Protein AF-A0A553ZS11-F1 (afdb_monomer)

Foldseek 3Di:
DVLCVQAPCVPVVSVVVLVVLVVQLVVCVVVVPVVSNVVSVVVSVVSSVVVVVVCVVVVHDRPPPPPDPPPPDDPDDD

InterPro domains:
  IPR008920 Transcription regulator FadR/GntR, C-terminal [G3DSA:1.20.120.530] (1-55)
  IPR008920 Transcription regulator FadR/GntR, C-terminal [SSF48008] (9-54)

Radius of gyration: 15.93 Å; Cα contacts (8 Å, |Δi|>4): 45; chains: 1; bounding box: 31×46×32 Å

Secondary structure (DSSP, 8-state):
-HHHHHHHTTSHHHHHHHHHHHHHHHHHHHTT-HHHHHHHHHHHHHHHHHHHHHHHHTTPPP------S-SS------

Solvent-accessible surface area (backbone atoms only — not comparable to full-atom values): 4706 Å² total; per-residue (Å²): 112,68,55,49,56,69,59,30,54,89,36,69,70,55,29,58,52,48,54,54,43,49,52,50,27,52,50,23,53,76,68,68,35,64,72,57,21,52,51,42,47,53,53,43,54,53,50,53,54,48,56,53,49,52,38,50,74,72,69,46,83,73,59,71,68,86,67,78,92,77,86,86,81,79,88,74,82,136

Nearest PDB structures (foldseek):
  7zss-assembly1_P  TM=5.920E-01  e=9.283E-01  Drosophila melanogaster

Mean predicted aligned error: 9.32 Å

pLDDT: mean 81.23, std 19.74, range [38.94, 98.56]

Organism: NCBI:txid2597270

Structure (mmCIF, N/CA/C/O backbone):
data_AF-A0A553ZS11-F1
#
_entry.id   AF-A0A553ZS11-F1
#
loop_
_atom_site.group_PDB
_atom_site.id
_atom_site.type_symbol
_atom_site.label_atom_id
_atom_site.label_alt_id
_atom_site.label_comp_id
_atom_site.label_asym_id
_atom_site.label_entity_id
_atom_site.label_seq_id
_atom_sit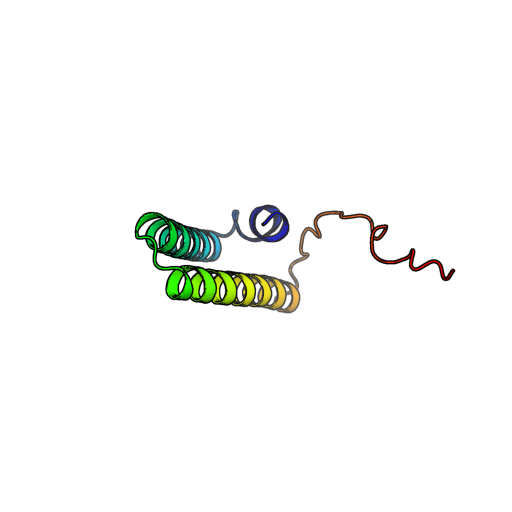e.pdbx_PDB_ins_code
_atom_site.Cartn_x
_atom_site.Cartn_y
_atom_site.Cartn_z
_atom_site.occupancy
_atom_site.B_iso_or_equiv
_atom_site.auth_seq_id
_atom_site.auth_comp_id
_atom_site.auth_asym_id
_atom_site.auth_atom_id
_atom_site.pdbx_PDB_model_num
ATOM 1 N N . VAL A 1 1 ? -0.506 7.081 -2.029 1.00 60.53 1 VAL A N 1
ATOM 2 C CA . VAL A 1 1 ? -1.545 6.364 -2.809 1.00 60.53 1 VAL A CA 1
ATOM 3 C C . VAL A 1 1 ? -1.354 6.573 -4.312 1.00 60.53 1 VAL A C 1
ATOM 5 O O . VAL A 1 1 ? -1.123 5.584 -4.991 1.00 60.53 1 VAL A O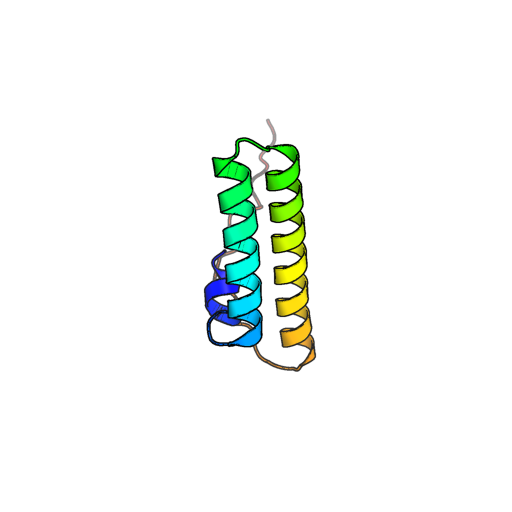 1
ATOM 8 N N . PHE A 1 2 ? -1.323 7.813 -4.828 1.00 62.91 2 PHE A N 1
ATOM 9 C CA . PHE A 1 2 ? -1.153 8.097 -6.271 1.00 62.91 2 PHE A CA 1
ATOM 10 C C . PHE A 1 2 ? 0.079 7.450 -6.933 1.00 62.91 2 PHE A C 1
ATOM 12 O O . PHE A 1 2 ? -0.055 6.801 -7.966 1.00 62.91 2 PHE A O 1
ATOM 19 N N . ALA A 1 3 ? 1.260 7.526 -6.308 1.00 65.56 3 ALA A N 1
ATOM 20 C CA . ALA A 1 3 ? 2.475 6.912 -6.859 1.00 65.56 3 ALA A CA 1
ATOM 21 C C . ALA A 1 3 ? 2.359 5.385 -7.042 1.00 65.56 3 ALA A C 1
ATOM 23 O O . ALA A 1 3 ? 2.887 4.838 -8.007 1.00 65.56 3 ALA A O 1
ATOM 24 N N . SER A 1 4 ? 1.644 4.699 -6.143 1.00 66.88 4 SER A N 1
ATOM 25 C CA . SER A 1 4 ? 1.420 3.251 -6.209 1.00 66.88 4 SER A CA 1
ATOM 26 C C . SER A 1 4 ? 0.510 2.872 -7.373 1.00 66.88 4 SER A C 1
ATOM 28 O O . SER A 1 4 ? 0.762 1.878 -8.042 1.00 66.88 4 SER A O 1
ATOM 30 N N . VAL A 1 5 ? -0.526 3.670 -7.633 1.00 72.38 5 VAL A N 1
ATOM 31 C CA . VAL A 1 5 ? -1.444 3.437 -8.754 1.00 72.38 5 VAL A CA 1
ATOM 32 C C . VAL A 1 5 ? -0.698 3.603 -10.075 1.00 72.38 5 VAL A C 1
ATOM 34 O O . VAL A 1 5 ? -0.678 2.683 -10.883 1.00 72.38 5 VAL A O 1
ATOM 37 N N . ASN A 1 6 ? 0.021 4.713 -10.240 1.00 76.62 6 ASN A N 1
ATOM 38 C CA . ASN A 1 6 ? 0.687 5.037 -11.503 1.00 76.62 6 ASN A CA 1
ATOM 39 C C . ASN A 1 6 ? 1.848 4.093 -11.855 1.00 76.62 6 ASN A C 1
ATOM 41 O O . ASN A 1 6 ? 2.150 3.911 -13.027 1.00 76.62 6 ASN A O 1
ATOM 45 N N . ASN A 1 7 ? 2.502 3.482 -10.862 1.00 79.56 7 ASN A N 1
ATOM 46 C CA . ASN A 1 7 ? 3.726 2.704 -11.100 1.00 79.56 7 ASN A CA 1
ATOM 47 C C . ASN A 1 7 ? 3.598 1.209 -10.803 1.00 79.56 7 ASN A C 1
ATOM 49 O O . ASN A 1 7 ? 4.345 0.406 -11.361 1.00 79.56 7 ASN A O 1
ATOM 53 N N . LEU A 1 8 ? 2.690 0.820 -9.904 1.00 84.38 8 LEU A N 1
ATOM 54 C CA . LEU A 1 8 ? 2.646 -0.541 -9.364 1.00 84.38 8 LEU A CA 1
ATOM 55 C C . LEU A 1 8 ? 1.380 -1.307 -9.760 1.00 84.38 8 LEU A C 1
ATOM 57 O O . LEU A 1 8 ? 1.402 -2.533 -9.718 1.00 84.38 8 LEU A O 1
ATOM 61 N N . TYR A 1 9 ? 0.288 -0.644 -10.162 1.00 84.06 9 TYR A N 1
ATOM 62 C CA . TYR A 1 9 ? -0.966 -1.346 -10.485 1.00 84.06 9 TYR A CA 1
ATOM 63 C C . TYR A 1 9 ? -0.903 -2.126 -11.800 1.00 84.06 9 TYR A C 1
ATOM 65 O O . TYR A 1 9 ? -1.543 -3.169 -11.914 1.00 84.06 9 TYR A O 1
ATOM 73 N N . HIS A 1 10 ? -0.090 -1.677 -12.758 1.00 86.44 10 HIS A N 1
ATOM 74 C CA . HIS A 1 10 ? 0.152 -2.398 -14.012 1.00 86.44 10 HIS A CA 1
ATOM 75 C C . HIS A 1 10 ? 1.104 -3.594 -13.844 1.00 86.44 10 HIS A C 1
ATOM 77 O O . HIS A 1 10 ? 1.303 -4.355 -14.786 1.00 86.44 10 HIS A O 1
ATOM 83 N N . ARG A 1 11 ? 1.687 -3.778 -12.650 1.00 88.50 11 ARG A N 1
ATOM 84 C CA . ARG A 1 11 ? 2.596 -4.882 -12.329 1.00 88.50 11 ARG A CA 1
ATOM 85 C C . ARG A 1 11 ? 1.863 -5.908 -11.441 1.00 88.50 11 ARG A C 1
ATOM 87 O O . ARG A 1 11 ? 1.623 -5.626 -10.262 1.00 88.50 11 ARG A O 1
ATOM 94 N N . PRO A 1 12 ? 1.476 -7.095 -11.960 1.00 90.06 12 PRO A N 1
ATOM 95 C CA . PRO A 1 12 ? 0.533 -7.992 -11.279 1.00 90.06 12 PRO A CA 1
ATOM 96 C C . PRO A 1 12 ? 0.952 -8.436 -9.870 1.00 90.06 12 PRO A C 1
ATOM 98 O O . PRO A 1 12 ? 0.120 -8.499 -8.960 1.00 90.06 12 PRO A O 1
ATOM 101 N N . GLN A 1 13 ? 2.242 -8.717 -9.659 1.00 91.69 13 GLN A N 1
ATOM 102 C CA . GLN A 1 13 ? 2.760 -9.151 -8.359 1.00 91.69 13 GLN A CA 1
ATOM 103 C C . GLN A 1 13 ? 2.651 -8.038 -7.305 1.00 91.69 13 GLN A C 1
ATOM 105 O O . GLN A 1 13 ? 2.164 -8.277 -6.194 1.00 91.69 13 GLN A O 1
ATOM 110 N N . GLN A 1 14 ? 3.064 -6.822 -7.662 1.00 92.75 14 GLN A N 1
ATOM 111 C CA . GLN A 1 14 ? 3.032 -5.645 -6.800 1.00 92.75 14 GLN A CA 1
ATOM 112 C C . GLN A 1 14 ? 1.584 -5.238 -6.512 1.00 92.75 14 GLN A C 1
ATOM 114 O O . GLN A 1 14 ? 1.246 -4.992 -5.352 1.00 92.75 14 GLN A O 1
ATOM 119 N N . LYS A 1 15 ? 0.695 -5.271 -7.515 1.00 93.44 15 LYS A N 1
ATOM 120 C CA . LYS A 1 15 ? -0.740 -5.035 -7.310 1.00 93.44 15 LYS A CA 1
ATOM 121 C C . LYS A 1 15 ? -1.337 -6.026 -6.305 1.00 93.44 15 LYS A C 1
ATOM 123 O O . LYS A 1 15 ? -1.928 -5.607 -5.314 1.00 93.44 15 LYS A O 1
ATOM 128 N N . LYS A 1 16 ? -1.104 -7.334 -6.480 1.00 95.19 16 LYS A N 1
ATOM 129 C CA . LYS A 1 16 ? -1.597 -8.371 -5.551 1.00 95.19 16 LYS A CA 1
ATOM 130 C C . LYS A 1 16 ? -1.063 -8.188 -4.126 1.00 95.19 16 LYS A C 1
ATOM 132 O O . LYS A 1 16 ? -1.711 -8.580 -3.154 1.00 95.19 16 LYS A O 1
ATOM 137 N N . GLN A 1 17 ? 0.152 -7.667 -3.964 1.00 95.50 17 GLN A N 1
ATOM 138 C CA . GLN A 1 17 ? 0.702 -7.334 -2.649 1.00 95.50 17 GLN A CA 1
ATOM 139 C C . GLN A 1 17 ? -0.016 -6.129 -2.029 1.00 95.50 17 GLN A C 1
ATOM 141 O O . GLN A 1 17 ? -0.404 -6.202 -0.862 1.00 95.50 17 GLN A O 1
ATOM 146 N N . ILE A 1 18 ? -0.228 -5.065 -2.806 1.00 94.44 18 ILE A N 1
ATOM 147 C CA . ILE A 1 18 ? -0.925 -3.852 -2.363 1.00 94.44 18 ILE A CA 1
ATOM 148 C C . ILE A 1 18 ? -2.370 -4.165 -1.970 1.00 94.44 18 ILE A C 1
ATOM 150 O O . ILE A 1 18 ? -2.774 -3.802 -0.868 1.00 94.44 18 ILE A O 1
ATOM 154 N N . ASP A 1 19 ? -3.107 -4.913 -2.795 1.00 95.38 19 ASP A N 1
ATOM 155 C CA . ASP A 1 19 ? -4.497 -5.296 -2.514 1.00 95.38 19 ASP A CA 1
ATOM 156 C C . ASP A 1 19 ? -4.604 -6.047 -1.170 1.00 95.38 19 ASP A C 1
ATOM 158 O O . ASP A 1 19 ? -5.456 -5.748 -0.333 1.00 95.38 19 ASP A O 1
ATOM 162 N N . ARG A 1 20 ? -3.673 -6.979 -0.900 1.00 97.06 20 AR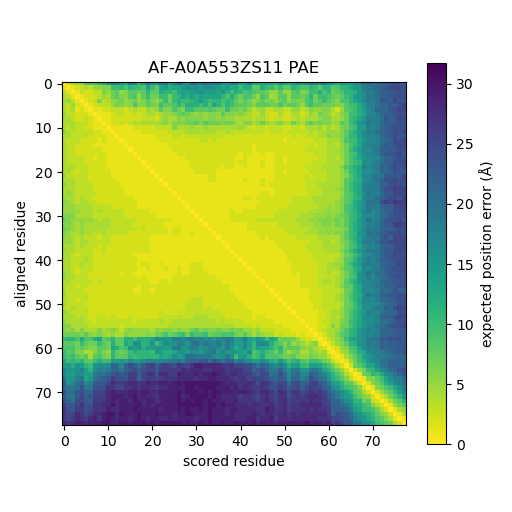G A N 1
ATOM 163 C CA . ARG A 1 20 ? -3.607 -7.704 0.384 1.00 97.06 20 ARG A CA 1
ATOM 164 C C . ARG A 1 20 ? -3.311 -6.781 1.565 1.00 97.06 20 ARG A C 1
ATOM 166 O O . ARG A 1 20 ? -3.848 -6.988 2.652 1.00 97.06 20 ARG A O 1
ATOM 173 N N . GLN A 1 21 ? -2.442 -5.791 1.387 1.00 96.56 21 GLN A N 1
ATOM 174 C CA . GLN A 1 21 ? -2.128 -4.821 2.437 1.00 96.56 21 GLN A CA 1
ATOM 175 C C . GLN A 1 21 ? -3.314 -3.897 2.721 1.00 96.56 21 GLN A C 1
ATOM 177 O O . GLN A 1 21 ? -3.625 -3.660 3.886 1.00 96.56 21 GLN A O 1
ATOM 182 N N . HIS A 1 22 ? -4.017 -3.439 1.683 1.00 96.62 22 HIS A N 1
ATOM 183 C CA . HIS A 1 22 ? -5.240 -2.645 1.824 1.00 96.62 22 HIS A CA 1
ATOM 184 C C . HIS A 1 22 ? -6.335 -3.422 2.550 1.00 96.62 22 HIS A C 1
ATOM 186 O O . HIS A 1 22 ? -6.884 -2.905 3.520 1.00 96.62 22 HIS A O 1
ATOM 192 N N . ALA A 1 23 ? -6.574 -4.684 2.179 1.00 97.75 23 ALA A N 1
ATOM 193 C CA . ALA A 1 23 ? -7.535 -5.543 2.871 1.00 97.75 23 ALA A CA 1
ATOM 194 C C . 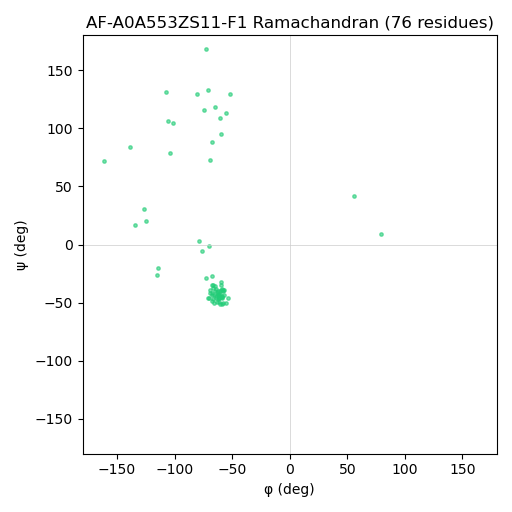ALA A 1 23 ? -7.203 -5.711 4.366 1.00 97.75 23 ALA A C 1
ATOM 196 O O . ALA A 1 23 ? -8.092 -5.665 5.212 1.00 97.75 23 ALA A O 1
ATOM 197 N N . ARG A 1 24 ? -5.916 -5.849 4.721 1.00 97.75 24 ARG A N 1
ATOM 198 C CA . ARG A 1 24 ? -5.479 -5.931 6.128 1.00 97.75 24 ARG A CA 1
ATOM 199 C C . ARG A 1 24 ? -5.772 -4.652 6.909 1.00 97.75 24 ARG A C 1
ATOM 201 O O . ARG A 1 24 ? -6.259 -4.742 8.031 1.00 97.75 24 ARG A O 1
ATOM 208 N N . ILE A 1 25 ? -5.486 -3.484 6.331 1.00 98.00 25 ILE A N 1
ATOM 209 C CA . ILE A 1 25 ? -5.776 -2.191 6.969 1.00 98.00 25 ILE A CA 1
ATOM 210 C C . ILE A 1 25 ? -7.289 -2.035 7.145 1.00 98.00 25 ILE A C 1
ATOM 212 O O . ILE A 1 25 ? -7.745 -1.753 8.249 1.00 98.00 25 ILE A O 1
ATOM 216 N N . TYR A 1 26 ? -8.056 -2.283 6.081 1.00 98.00 26 TYR A N 1
ATOM 217 C CA . TYR A 1 26 ? -9.515 -2.204 6.087 1.00 98.00 26 TYR A CA 1
ATOM 218 C C . TYR A 1 26 ? -10.133 -3.086 7.179 1.00 98.00 26 TYR A C 1
ATOM 220 O O . TYR A 1 26 ? -10.896 -2.599 8.011 1.00 98.00 26 TYR A O 1
ATOM 228 N N . ASN A 1 27 ? -9.729 -4.357 7.246 1.00 98.38 27 ASN A N 1
ATOM 229 C CA . ASN A 1 27 ? -10.229 -5.292 8.252 1.00 98.38 27 ASN A CA 1
ATOM 230 C C . ASN A 1 27 ? -9.868 -4.856 9.678 1.00 98.38 27 ASN A C 1
ATOM 232 O O . ASN A 1 27 ? -10.710 -4.940 10.569 1.00 98.38 27 ASN A O 1
ATOM 236 N N . ALA A 1 28 ? -8.649 -4.354 9.903 1.00 98.50 28 ALA A N 1
ATOM 237 C CA . ALA A 1 28 ? -8.235 -3.864 11.217 1.00 98.50 28 ALA A CA 1
ATOM 238 C C . ALA A 1 28 ? -9.037 -2.628 11.663 1.00 98.50 28 ALA A C 1
ATOM 240 O O . ALA A 1 28 ? -9.362 -2.498 12.844 1.00 98.50 28 ALA A O 1
ATOM 241 N N . VAL A 1 29 ? -9.389 -1.742 10.724 1.00 98.31 29 VAL A N 1
ATOM 242 C CA . VAL A 1 29 ? -10.250 -0.580 10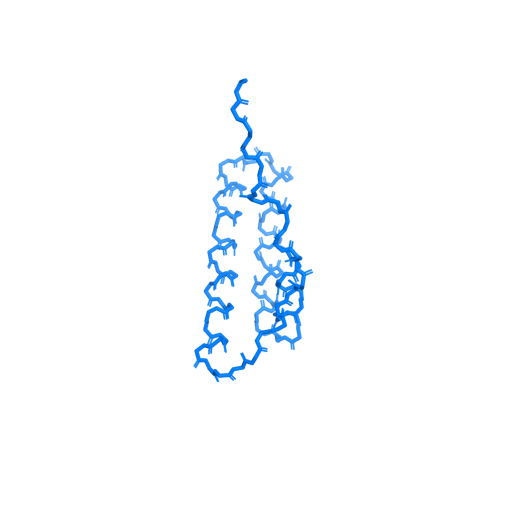.989 1.00 98.31 29 VAL A CA 1
ATOM 243 C C . VAL A 1 29 ? -11.675 -1.022 11.319 1.00 98.31 29 VAL A C 1
ATOM 245 O O . VAL A 1 29 ? -12.208 -0.598 12.343 1.00 98.31 29 VAL A O 1
ATOM 248 N N . LEU A 1 30 ? -12.271 -1.912 10.516 1.00 98.56 30 LEU A N 1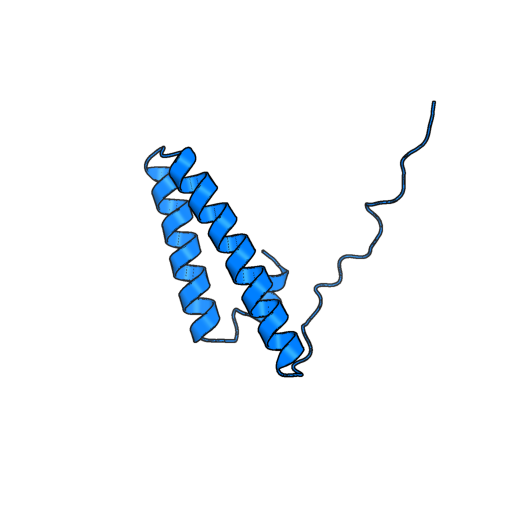
ATOM 249 C CA . LEU A 1 30 ? -13.619 -2.436 10.778 1.00 98.56 30 LEU A CA 1
ATOM 250 C C . LEU A 1 30 ? -13.729 -3.119 12.145 1.00 98.56 30 LEU A C 1
ATOM 252 O O . LEU A 1 30 ? -14.722 -2.946 12.846 1.00 98.56 30 LEU A O 1
ATOM 256 N N . GLN A 1 31 ? -12.694 -3.857 12.542 1.00 98.56 31 GLN A N 1
ATOM 257 C CA . GLN A 1 31 ? -12.635 -4.554 13.830 1.00 98.56 31 GLN A CA 1
ATOM 258 C C . GLN A 1 31 ? -12.277 -3.637 15.008 1.00 98.56 31 GLN A C 1
ATOM 260 O O . GLN A 1 31 ? -12.149 -4.114 16.131 1.00 98.56 31 GLN A O 1
ATOM 265 N N . ARG A 1 32 ? -12.114 -2.326 14.774 1.00 98.25 32 ARG A N 1
ATOM 266 C CA . ARG A 1 32 ? -11.748 -1.333 15.797 1.00 98.25 32 ARG A CA 1
ATOM 267 C C . ARG A 1 32 ? -10.444 -1.687 16.524 1.00 98.25 32 ARG A C 1
ATOM 269 O O . ARG A 1 32 ? -10.333 -1.517 17.734 1.00 98.25 32 ARG A O 1
ATOM 276 N N . LEU A 1 33 ? -9.441 -2.151 15.773 1.00 98.56 33 LEU A N 1
ATOM 277 C CA . LEU A 1 33 ? -8.109 -2.504 16.275 1.00 98.56 33 LEU A CA 1
ATOM 278 C C . LEU A 1 33 ? -7.084 -1.412 15.901 1.00 98.56 33 LEU A C 1
ATOM 280 O O . LEU A 1 33 ? -6.310 -1.593 14.954 1.00 98.56 33 LEU A O 1
ATOM 284 N N . PRO A 1 34 ? -7.033 -0.268 16.616 1.00 97.25 34 PRO A N 1
ATOM 285 C CA . PRO A 1 34 ? -6.265 0.907 16.192 1.00 97.25 34 PRO A CA 1
ATOM 286 C C . PRO A 1 34 ? -4.761 0.637 16.059 1.00 97.25 34 PRO A C 1
ATOM 288 O O . PRO A 1 34 ? -4.146 1.030 15.068 1.00 97.25 34 PRO A O 1
ATOM 291 N N . HIS A 1 35 ? -4.162 -0.097 17.000 1.00 98.19 35 HIS A N 1
ATOM 292 C CA . HIS A 1 35 ? -2.731 -0.423 16.952 1.00 98.19 35 HIS A CA 1
ATOM 293 C C . HIS A 1 35 ? -2.372 -1.346 15.779 1.00 98.19 35 HIS A C 1
ATOM 295 O O . HIS A 1 35 ? -1.302 -1.209 15.179 1.00 98.19 35 HIS A O 1
ATOM 301 N N . VAL A 1 36 ? -3.270 -2.270 15.422 1.00 98.19 36 VAL A N 1
ATOM 302 C CA . VAL A 1 36 ? -3.082 -3.177 14.280 1.00 98.19 36 VAL A CA 1
ATOM 303 C C . VAL A 1 36 ? -3.214 -2.403 12.974 1.00 98.19 36 VAL A C 1
ATOM 305 O O . VAL A 1 36 ? -2.351 -2.529 12.106 1.00 98.19 36 VAL A O 1
ATOM 308 N N . ALA A 1 37 ? -4.236 -1.552 12.858 1.00 98.38 37 ALA A N 1
ATOM 309 C CA . ALA A 1 37 ? -4.437 -0.697 11.694 1.00 98.38 37 ALA A CA 1
ATOM 310 C C . ALA A 1 37 ? -3.230 0.228 11.464 1.00 98.38 37 ALA A C 1
ATOM 312 O O . ALA A 1 37 ? -2.703 0.294 10.353 1.00 98.38 37 ALA A O 1
ATOM 313 N N . GLN A 1 38 ? -2.728 0.871 12.525 1.00 98.12 38 GLN A N 1
ATOM 314 C CA . GLN A 1 38 ? -1.553 1.740 12.454 1.00 98.12 38 GLN A CA 1
ATOM 315 C C . GLN A 1 38 ? -0.303 0.976 11.998 1.00 98.12 38 GLN A C 1
ATOM 317 O O . GLN A 1 38 ? 0.433 1.445 11.127 1.00 98.12 38 GLN A O 1
ATOM 322 N N . ARG A 1 39 ? -0.056 -0.212 12.563 1.00 98.25 39 ARG A N 1
ATOM 323 C CA . ARG A 1 39 ? 1.076 -1.056 12.162 1.00 98.25 39 ARG A CA 1
ATOM 324 C C . ARG A 1 39 ? 0.967 -1.471 10.695 1.00 98.25 39 ARG A C 1
ATOM 326 O O . ARG A 1 39 ? 1.907 -1.243 9.939 1.00 98.25 39 ARG A O 1
ATOM 333 N N . ALA A 1 40 ? -0.192 -1.983 10.280 1.00 97.50 40 ALA A N 1
ATOM 334 C CA . ALA A 1 40 ? -0.441 -2.402 8.903 1.00 97.50 40 ALA A CA 1
ATOM 335 C C . ALA A 1 40 ? -0.265 -1.245 7.902 1.00 97.50 40 ALA A C 1
ATOM 337 O O . ALA A 1 40 ? 0.315 -1.438 6.833 1.00 97.50 40 ALA A O 1
ATOM 338 N N . ALA A 1 41 ? -0.696 -0.032 8.263 1.00 96.69 41 ALA A N 1
ATOM 339 C CA . ALA A 1 41 ? -0.505 1.160 7.444 1.00 96.69 41 ALA A CA 1
ATOM 340 C C . ALA A 1 41 ? 0.979 1.545 7.302 1.00 96.69 41 ALA A C 1
ATOM 342 O O . ALA A 1 41 ? 1.440 1.825 6.193 1.00 96.69 41 ALA A O 1
ATOM 343 N N . ARG A 1 42 ? 1.758 1.509 8.393 1.00 97.50 42 ARG A N 1
ATOM 344 C CA . ARG A 1 42 ? 3.210 1.775 8.341 1.00 97.50 42 ARG A CA 1
ATOM 345 C C . ARG A 1 42 ? 3.940 0.756 7.469 1.00 97.50 42 ARG A C 1
ATOM 347 O O . ARG A 1 42 ? 4.782 1.141 6.656 1.00 97.50 42 ARG A O 1
ATOM 354 N N . ASP A 1 43 ? 3.597 -0.520 7.608 1.00 96.94 43 ASP A N 1
ATOM 355 C CA . ASP A 1 43 ? 4.200 -1.596 6.822 1.00 96.94 43 ASP A CA 1
ATOM 356 C C . ASP A 1 43 ? 3.839 -1.481 5.334 1.00 96.94 43 ASP A C 1
ATOM 358 O O . ASP A 1 43 ? 4.698 -1.679 4.469 1.00 96.94 43 ASP A O 1
ATOM 362 N N . HIS A 1 44 ? 2.603 -1.077 5.020 1.00 95.38 44 HIS A N 1
ATOM 363 C CA . HIS A 1 44 ? 2.177 -0.784 3.652 1.00 95.38 44 HIS A CA 1
ATOM 364 C C . HIS A 1 44 ? 3.036 0.318 3.014 1.00 95.38 44 HIS A C 1
ATOM 366 O O . HIS A 1 44 ? 3.611 0.104 1.947 1.00 95.38 44 HIS A O 1
ATOM 372 N N . VAL A 1 45 ? 3.199 1.465 3.686 1.00 93.88 45 VAL A N 1
ATOM 373 C CA . VAL A 1 45 ? 4.001 2.589 3.166 1.00 93.88 45 VAL A CA 1
ATOM 374 C C . VAL A 1 45 ? 5.462 2.187 2.952 1.00 93.88 45 VAL A C 1
ATOM 376 O O . VAL A 1 45 ? 6.035 2.490 1.904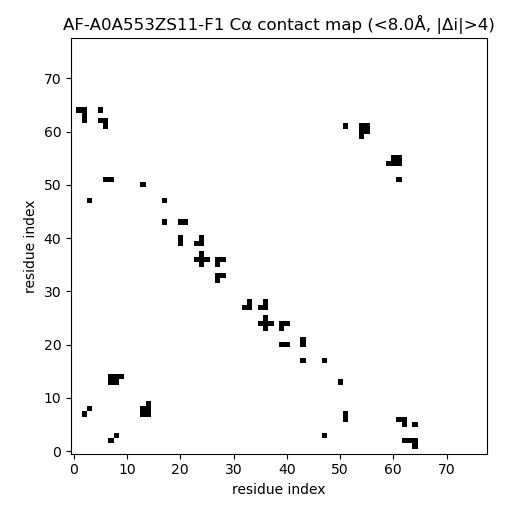 1.00 93.88 45 VAL A O 1
ATOM 379 N N . ARG A 1 46 ? 6.061 1.462 3.907 1.00 95.19 46 ARG A N 1
ATOM 380 C CA . ARG A 1 46 ? 7.434 0.942 3.777 1.00 95.19 46 ARG A CA 1
ATOM 381 C C . ARG A 1 46 ? 7.583 0.029 2.564 1.00 95.19 46 ARG A C 1
ATOM 383 O O . ARG A 1 46 ? 8.534 0.181 1.803 1.00 95.19 46 ARG A O 1
ATOM 390 N N . THR A 1 47 ? 6.628 -0.877 2.367 1.00 94.31 47 THR A N 1
ATOM 391 C CA . THR A 1 47 ? 6.633 -1.805 1.231 1.00 94.31 47 THR A CA 1
ATOM 392 C C . THR A 1 47 ? 6.518 -1.070 -0.099 1.00 94.31 47 THR A C 1
ATOM 394 O O . THR A 1 47 ? 7.289 -1.335 -1.012 1.00 94.31 47 THR A O 1
ATOM 397 N N . VAL A 1 48 ? 5.592 -0.112 -0.207 1.00 92.00 48 VAL A N 1
ATOM 398 C CA . VAL A 1 48 ? 5.426 0.695 -1.424 1.00 92.00 48 VAL A CA 1
ATOM 399 C C . VAL A 1 48 ? 6.708 1.457 -1.748 1.00 92.00 48 VAL A C 1
ATOM 401 O O . VAL A 1 48 ? 7.138 1.438 -2.897 1.00 92.00 48 VAL A O 1
ATOM 404 N N . LYS A 1 49 ? 7.339 2.093 -0.750 1.00 91.44 49 LYS A N 1
ATOM 405 C CA . LYS A 1 49 ? 8.606 2.811 -0.945 1.00 91.44 49 LYS A CA 1
ATOM 406 C C . LYS A 1 49 ? 9.697 1.880 -1.471 1.00 91.44 49 LYS A C 1
ATOM 408 O O . LYS A 1 49 ? 10.395 2.251 -2.406 1.00 91.44 49 LYS A O 1
ATOM 413 N N . LYS A 1 50 ? 9.813 0.680 -0.892 1.00 92.94 50 LYS A N 1
ATOM 414 C CA . LYS A 1 50 ? 10.770 -0.330 -1.346 1.00 92.94 50 LYS A CA 1
ATOM 415 C C . LYS A 1 50 ? 10.505 -0.743 -2.796 1.00 92.94 50 LYS A C 1
ATOM 417 O O . LYS A 1 50 ? 11.405 -0.635 -3.608 1.00 92.94 50 LYS A O 1
ATOM 422 N N . ASN A 1 51 ? 9.271 -1.111 -3.136 1.00 91.38 51 ASN A N 1
ATOM 423 C CA . ASN A 1 51 ? 8.931 -1.533 -4.498 1.00 91.38 51 ASN A CA 1
ATOM 424 C C . ASN A 1 51 ? 9.238 -0.448 -5.542 1.00 91.38 51 ASN A C 1
ATOM 426 O O . ASN A 1 51 ? 9.666 -0.765 -6.642 1.00 91.38 51 ASN A O 1
ATOM 430 N N . LEU A 1 52 ? 9.000 0.827 -5.215 1.00 89.62 52 LEU A N 1
ATOM 431 C CA . LEU A 1 52 ? 9.341 1.936 -6.108 1.00 89.62 52 LEU A CA 1
ATOM 432 C C . LEU A 1 52 ? 10.858 2.083 -6.269 1.00 89.62 52 LEU A C 1
ATOM 434 O O . LEU A 1 52 ? 11.326 2.252 -7.387 1.00 89.62 52 LEU A O 1
ATOM 438 N N . HIS A 1 53 ? 11.609 1.974 -5.173 1.00 88.94 53 HIS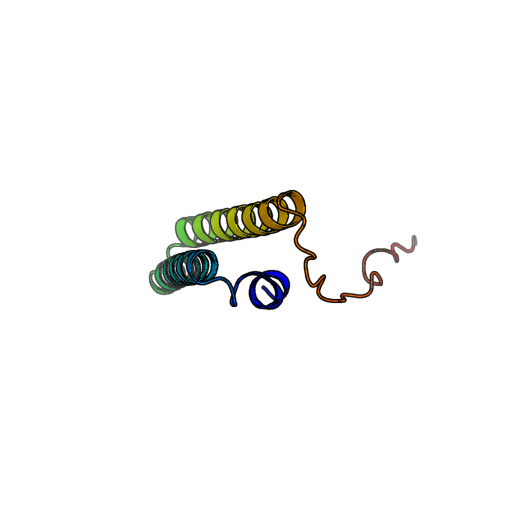 A N 1
ATOM 439 C CA . HIS A 1 53 ? 13.067 2.022 -5.209 1.00 88.94 53 HIS A CA 1
ATOM 440 C C . HIS A 1 53 ? 13.666 0.865 -6.020 1.00 88.94 53 HIS A C 1
ATOM 442 O O . HIS A 1 53 ? 14.550 1.091 -6.837 1.00 88.94 53 HIS A O 1
ATOM 448 N N . ASP A 1 54 ? 13.145 -0.350 -5.845 1.00 89.19 54 ASP A N 1
ATOM 449 C CA . ASP A 1 54 ? 13.588 -1.531 -6.590 1.00 89.19 54 ASP A CA 1
ATOM 450 C C . ASP A 1 54 ? 13.361 -1.334 -8.104 1.00 89.19 54 ASP A C 1
ATOM 452 O O . ASP A 1 54 ? 14.244 -1.619 -8.904 1.00 89.19 54 ASP A O 1
ATOM 456 N N . ILE A 1 55 ? 12.233 -0.734 -8.506 1.00 85.81 55 ILE A N 1
ATOM 457 C CA . ILE A 1 55 ? 11.957 -0.393 -9.914 1.00 85.81 55 ILE A CA 1
ATOM 458 C C . ILE A 1 55 ? 12.939 0.662 -10.452 1.00 85.81 55 ILE A C 1
ATOM 460 O O . ILE A 1 55 ? 13.380 0.549 -11.596 1.00 85.81 55 ILE A O 1
ATOM 464 N N . GLU A 1 56 ? 13.293 1.674 -9.651 1.00 84.69 56 GLU A N 1
ATOM 465 C CA . GLU A 1 56 ? 14.317 2.660 -10.034 1.00 84.69 56 GLU A CA 1
ATOM 466 C C . GLU A 1 56 ? 15.690 1.993 -10.226 1.00 84.69 56 GLU A C 1
ATOM 468 O O . GLU A 1 56 ? 16.394 2.321 -11.180 1.00 84.69 56 GLU A O 1
ATOM 473 N N . LEU A 1 57 ? 16.055 1.035 -9.365 1.00 85.31 57 LEU A N 1
ATOM 474 C CA . LEU A 1 57 ? 17.303 0.267 -9.474 1.00 85.31 57 LEU A CA 1
ATOM 475 C C . LEU A 1 57 ? 17.322 -0.667 -10.691 1.00 85.31 57 LEU A C 1
ATOM 477 O O . LEU A 1 57 ? 18.367 -0.838 -11.312 1.00 85.31 57 LEU A O 1
ATOM 481 N N . GLU A 1 58 ? 16.174 -1.232 -11.063 1.00 85.31 58 GLU A N 1
ATOM 482 C CA . GLU A 1 58 ? 15.998 -2.036 -12.281 1.00 85.31 58 GLU A CA 1
ATOM 483 C C . GLU A 1 58 ? 16.072 -1.192 -13.575 1.00 85.31 58 GLU A C 1
ATOM 485 O O . GLU A 1 58 ? 15.961 -1.732 -14.673 1.00 85.31 58 GLU A O 1
ATOM 490 N N . GLY A 1 59 ? 16.262 0.132 -13.474 1.00 74.50 59 GLY A N 1
ATOM 491 C CA . GLY A 1 59 ? 16.401 1.038 -14.619 1.00 74.50 59 GLY A CA 1
ATOM 492 C C . GLY A 1 59 ? 15.074 1.422 -15.274 1.00 74.50 59 GLY A C 1
ATOM 493 O O . GLY A 1 59 ? 15.053 2.060 -16.327 1.00 74.50 59 GLY A O 1
ATOM 494 N N . HIS A 1 60 ? 13.946 1.064 -14.662 1.00 75.81 60 HIS A N 1
ATOM 495 C CA . HIS A 1 60 ? 12.635 1.460 -15.148 1.00 75.81 60 HIS A CA 1
ATOM 496 C C . HIS A 1 60 ? 12.309 2.888 -14.706 1.00 75.81 60 HIS A C 1
ATOM 498 O O . HIS A 1 60 ? 12.348 3.228 -13.522 1.00 75.81 60 HIS A O 1
ATOM 504 N N . HIS A 1 61 ? 11.900 3.727 -15.656 1.00 73.06 61 HIS A N 1
ATOM 505 C CA . HIS A 1 61 ? 11.416 5.064 -15.338 1.00 73.06 61 HIS A CA 1
ATOM 506 C C . HIS A 1 61 ? 10.123 4.990 -14.520 1.00 73.06 61 HIS A C 1
ATOM 508 O O . HIS A 1 61 ? 9.097 4.501 -14.996 1.00 73.06 61 HIS A O 1
ATOM 514 N N . LEU A 1 62 ? 10.160 5.513 -13.293 1.00 76.56 62 LEU A N 1
ATOM 515 C CA . LEU A 1 62 ? 8.942 5.781 -12.543 1.00 76.56 62 LEU A CA 1
ATOM 516 C C . LEU A 1 62 ? 8.205 6.965 -13.168 1.00 76.56 62 LEU A C 1
ATOM 518 O O . LEU A 1 62 ? 8.774 8.040 -13.366 1.00 76.56 62 LEU A O 1
ATOM 522 N N . ILE A 1 63 ? 6.902 6.799 -13.367 1.00 70.19 63 ILE A N 1
ATOM 523 C CA . ILE A 1 63 ? 5.962 7.897 -13.550 1.00 70.19 63 ILE A CA 1
ATOM 524 C C . ILE A 1 63 ? 5.895 8.630 -12.209 1.00 70.19 63 ILE A C 1
ATOM 526 O O . ILE A 1 63 ? 5.087 8.312 -11.325 1.00 70.19 63 ILE A O 1
ATOM 530 N N . ARG A 1 64 ? 6.794 9.601 -12.020 1.00 63.12 64 ARG A N 1
ATOM 531 C CA . ARG A 1 64 ? 6.692 10.556 -10.919 1.00 63.12 64 ARG A CA 1
ATOM 532 C C . ARG A 1 64 ? 5.376 11.285 -11.126 1.00 63.12 64 ARG A C 1
ATOM 534 O O . ARG A 1 64 ? 5.209 12.019 -12.091 1.00 63.12 64 ARG A O 1
ATOM 541 N N . SER A 1 65 ? 4.410 10.996 -10.255 1.00 51.97 65 SER A N 1
ATOM 542 C CA . SER A 1 65 ? 3.164 11.756 -10.213 1.00 51.97 65 SER A CA 1
ATOM 543 C C . SER A 1 65 ? 3.597 13.203 -10.034 1.00 51.97 65 SER A C 1
ATOM 545 O O . SER A 1 65 ? 4.241 13.499 -9.029 1.00 51.97 65 SER A O 1
ATOM 547 N N . ALA A 1 66 ? 3.371 14.047 -11.039 1.00 44.19 66 ALA A N 1
ATOM 548 C CA . ALA A 1 66 ? 3.692 15.458 -10.959 1.00 44.19 66 ALA A CA 1
ATOM 549 C C . ALA A 1 66 ? 2.884 16.042 -9.796 1.00 44.19 66 ALA A C 1
ATOM 551 O O . ALA A 1 66 ? 1.702 16.337 -9.928 1.00 44.19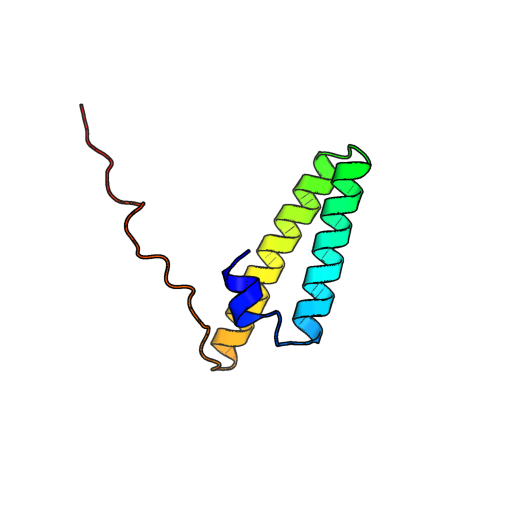 66 ALA A O 1
ATOM 552 N N . VAL A 1 67 ? 3.506 16.124 -8.626 1.00 45.88 67 VAL A N 1
ATOM 553 C CA . VAL A 1 67 ? 3.101 17.039 -7.572 1.00 45.88 67 VAL A CA 1
ATOM 554 C C . VAL A 1 67 ? 4.106 18.174 -7.697 1.00 45.88 67 VAL A C 1
ATOM 556 O O . VAL A 1 67 ? 5.276 17.957 -7.370 1.00 45.88 67 VAL A O 1
ATOM 559 N N . PRO A 1 68 ? 3.720 19.336 -8.251 1.00 42.25 68 PRO A N 1
ATOM 560 C CA . PRO A 1 68 ? 4.570 20.513 -8.207 1.00 42.25 68 PRO A CA 1
ATOM 561 C C . PRO A 1 68 ? 5.000 20.763 -6.760 1.00 42.25 68 PRO A C 1
ATOM 563 O O . PRO A 1 68 ? 4.185 20.734 -5.835 1.00 42.25 68 PRO A O 1
ATOM 566 N N . LEU A 1 69 ? 6.303 20.941 -6.568 1.00 44.09 69 LEU A N 1
ATOM 567 C CA . LEU A 1 69 ? 6.928 21.278 -5.294 1.00 44.09 69 LEU A CA 1
ATOM 568 C C . LEU A 1 69 ? 6.555 22.719 -4.904 1.00 44.09 69 LEU A C 1
ATOM 570 O O . LEU A 1 69 ? 7.395 23.601 -4.975 1.00 44.09 69 LEU A O 1
ATOM 574 N N . GLU A 1 70 ? 5.313 22.973 -4.493 1.00 47.69 70 GLU A N 1
ATOM 575 C CA . GLU A 1 70 ? 4.898 24.294 -3.977 1.00 47.69 70 GLU A CA 1
ATOM 576 C C . GLU A 1 70 ? 4.261 24.247 -2.581 1.00 47.69 70 GLU A C 1
ATOM 578 O O . GLU A 1 70 ? 3.588 25.178 -2.162 1.00 47.69 70 GLU A O 1
ATOM 583 N N . MET A 1 71 ? 4.491 23.192 -1.793 1.00 44.19 71 MET A N 1
ATOM 584 C CA . MET A 1 71 ? 3.959 23.128 -0.418 1.00 44.19 71 MET A CA 1
ATOM 585 C C . MET A 1 71 ? 5.012 22.834 0.657 1.00 44.19 71 MET A C 1
ATOM 587 O O . MET A 1 71 ? 4.694 22.235 1.679 1.00 44.19 71 MET A O 1
ATOM 591 N N . ASN A 1 72 ? 6.268 23.256 0.457 1.00 41.12 72 ASN A N 1
ATOM 592 C CA . ASN A 1 72 ? 7.294 23.198 1.514 1.00 41.12 72 ASN A CA 1
ATOM 593 C C . ASN A 1 72 ? 8.147 24.476 1.667 1.00 41.12 72 ASN A C 1
ATOM 595 O O . ASN A 1 72 ? 9.201 24.439 2.294 1.00 41.12 72 ASN A O 1
ATOM 599 N N . GLN A 1 73 ? 7.710 25.615 1.126 1.00 42.72 73 GLN A N 1
ATOM 600 C CA . GLN A 1 73 ? 8.339 26.917 1.377 1.00 42.72 73 GLN A CA 1
ATOM 601 C C . GLN A 1 73 ? 7.266 27.990 1.558 1.00 42.72 73 GLN A C 1
ATOM 603 O O . GLN A 1 73 ? 6.919 28.684 0.619 1.00 42.72 73 GLN A O 1
ATOM 608 N N . MET A 1 74 ? 6.735 28.105 2.772 1.00 38.94 74 MET A N 1
ATOM 609 C CA . MET A 1 74 ? 6.375 29.395 3.373 1.00 38.94 74 MET A CA 1
ATOM 610 C C . MET A 1 74 ? 6.242 29.192 4.886 1.00 38.94 74 MET A C 1
ATOM 612 O O . MET A 1 74 ? 5.159 29.165 5.460 1.00 38.94 74 MET A O 1
ATOM 616 N N . GLY A 1 75 ? 7.392 29.008 5.537 1.00 43.06 75 GLY A N 1
ATOM 617 C CA . GLY A 1 75 ? 7.562 29.599 6.855 1.00 43.06 75 GLY A CA 1
ATOM 618 C C . GLY A 1 75 ? 7.764 31.095 6.636 1.00 43.06 75 GLY A C 1
ATOM 619 O O . GLY A 1 75 ? 8.736 31.480 5.990 1.00 43.06 75 GLY A O 1
ATOM 620 N N . LEU A 1 76 ? 6.842 31.917 7.126 1.00 39.59 76 LEU A N 1
ATOM 621 C CA . LEU A 1 76 ? 7.080 33.343 7.329 1.00 39.59 76 LEU A CA 1
ATOM 622 C C . LEU A 1 76 ? 7.202 33.576 8.844 1.00 39.59 76 LEU A C 1
ATOM 624 O O . LEU A 1 76 ? 6.372 33.044 9.588 1.00 39.59 76 LEU A O 1
ATOM 628 N N . PRO A 1 77 ? 8.243 34.286 9.318 1.00 49.44 77 PRO A N 1
ATOM 629 C CA . PRO A 1 77 ? 8.339 34.715 10.708 1.00 49.44 77 PRO A CA 1
ATOM 630 C C . PRO A 1 77 ? 7.357 35.864 11.002 1.00 49.44 77 PRO A C 1
ATOM 632 O O . PRO A 1 77 ? 6.748 36.410 10.082 1.00 49.44 77 PRO A O 1
ATOM 635 N N . ALA A 1 78 ? 7.214 36.150 12.301 1.00 48.19 78 ALA A N 1
ATOM 636 C CA . ALA A 1 78 ? 6.329 37.145 12.915 1.00 48.19 78 ALA A CA 1
ATOM 637 C C . ALA A 1 78 ? 6.401 38.552 12.303 1.00 48.19 78 ALA A C 1
ATOM 639 O O . ALA A 1 78 ? 7.510 38.965 11.893 1.00 48.19 78 ALA A O 1
#

Sequence (78 aa):
VFASVNNLYHRPQQKKQIDRQHARIYNAVLQRLPHVAQRAARDHVRTVKKNLHDIELEGHHLIRSAVPLEMNQMGLPA